Protein AF-A0A1Z7Z0T3-F1 (afdb_monomer)

Foldseek 3Di:
DDPLLLLLVLQLVVCCVPDVPCSLVVSLVLSLLLVLLLVLLVLLVVLLVCLVVVNPDDDPVVSVVVSVVVSVVSSVVSCCCRVHPVVVVSVVVVVVDDRDNDDPVCSVVNSVVSNVNSVVSNVSND

Sequence (126 aa):
MSVFDSLFFSIIQSTKTRFKKRSNTMGVLYITILQSSIILLLGAFFAAFFNQMNVSMMSATKAWVLFGLTCLIVYFKNWIQYTGKKRNILNAKRTKTKTSHYSVWVIVILPLGCILLSILLLKSVS

Solvent-accessible surface area (backbone atoms only — not comparable to full-atom values): 6899 Å² total; per-residue (Å²): 132,55,74,65,54,53,54,35,47,31,47,30,57,69,34,43,82,79,34,82,85,55,24,66,60,52,24,43,52,47,54,33,52,37,52,43,21,51,52,46,26,52,52,24,48,49,53,36,51,33,58,74,68,71,48,90,68,79,58,68,70,61,51,54,50,53,50,53,54,50,43,52,53,47,40,53,52,45,44,52,50,64,72,38,76,55,35,60,55,52,52,60,56,45,79,76,47,86,82,70,83,65,57,71,63,60,64,59,46,50,36,52,50,32,44,53,55,20,53,56,35,44,61,76,63,108

pLDDT: mean 75.13, std 12.6, range [47.84, 92.12]

Structure (mmCIF, N/CA/C/O backbone):
data_AF-A0A1Z7Z0T3-F1
#
_entry.id   AF-A0A1Z7Z0T3-F1
#
loop_
_atom_site.group_PDB
_atom_site.id
_atom_site.type_symbol
_atom_site.label_atom_id
_atom_site.label_alt_id
_atom_site.label_comp_id
_atom_site.label_asym_id
_atom_site.label_entity_id
_atom_site.label_seq_id
_atom_site.pdbx_PDB_ins_code
_atom_site.Cartn_x
_atom_site.Cartn_y
_atom_site.Cartn_z
_atom_site.occupancy
_atom_site.B_iso_or_equiv
_atom_site.auth_seq_id
_atom_site.auth_comp_id
_atom_site.auth_asym_id
_atom_site.auth_atom_id
_atom_site.pdbx_PDB_model_num
ATOM 1 N N . MET A 1 1 ? -17.272 11.995 5.794 1.00 58.44 1 MET A N 1
ATOM 2 C CA . MET A 1 1 ? -16.700 10.631 5.848 1.00 58.44 1 MET A CA 1
ATOM 3 C C . MET A 1 1 ? -16.177 10.359 4.454 1.00 58.44 1 MET A C 1
ATOM 5 O O . MET A 1 1 ? -16.919 10.627 3.519 1.00 58.44 1 MET A O 1
ATOM 9 N N . SER A 1 2 ? -14.918 9.959 4.297 1.00 74.69 2 SER A N 1
ATOM 10 C CA . SER A 1 2 ? -14.395 9.560 2.984 1.00 74.69 2 SER A CA 1
ATOM 11 C C . SER A 1 2 ? -14.907 8.166 2.599 1.00 74.69 2 SER A C 1
ATOM 13 O O . SER A 1 2 ? -15.342 7.406 3.468 1.00 74.69 2 SER A O 1
ATOM 15 N N . VAL A 1 3 ? -14.826 7.814 1.313 1.00 71.88 3 VAL A N 1
ATOM 16 C CA . VAL A 1 3 ? -15.165 6.465 0.813 1.00 71.88 3 VAL A CA 1
ATOM 17 C C . VAL A 1 3 ? -14.277 5.390 1.464 1.00 71.88 3 VAL A C 1
ATOM 19 O O . VAL A 1 3 ? -14.719 4.282 1.749 1.00 71.88 3 VAL A O 1
ATOM 22 N N . PHE A 1 4 ? -13.028 5.729 1.795 1.00 75.12 4 PHE A N 1
ATOM 23 C CA . PHE A 1 4 ? -12.137 4.834 2.535 1.00 75.12 4 PHE A CA 1
ATOM 24 C C . PHE A 1 4 ? -12.592 4.628 3.984 1.00 75.12 4 PHE A C 1
ATOM 26 O O . PHE A 1 4 ? -12.521 3.507 4.487 1.00 75.12 4 PHE A O 1
ATOM 33 N N . ASP A 1 5 ? -13.113 5.676 4.636 1.00 67.56 5 ASP A N 1
ATOM 34 C CA . ASP A 1 5 ? -13.656 5.552 5.991 1.00 67.56 5 ASP A CA 1
ATOM 35 C C . ASP A 1 5 ? -14.887 4.631 5.993 1.00 67.56 5 ASP A C 1
ATOM 37 O O . ASP A 1 5 ? -15.011 3.796 6.887 1.00 67.56 5 ASP A O 1
ATOM 41 N N . SER A 1 6 ? -15.787 4.734 5.004 1.00 70.25 6 SER A N 1
ATOM 42 C CA . SER A 1 6 ? -16.963 3.851 4.923 1.00 70.25 6 SER A CA 1
ATOM 43 C C . SER A 1 6 ? -16.573 2.388 4.690 1.00 70.25 6 SER A C 1
ATOM 45 O O . SER A 1 6 ? -17.078 1.522 5.405 1.00 70.25 6 SER A O 1
ATOM 47 N N . LEU A 1 7 ? -15.623 2.111 3.788 1.00 70.62 7 LEU A N 1
ATOM 48 C CA . LEU A 1 7 ? -15.100 0.760 3.540 1.00 70.62 7 LEU A CA 1
ATOM 49 C C . LEU A 1 7 ? -14.415 0.159 4.776 1.00 70.62 7 LEU A C 1
ATOM 51 O O . LEU A 1 7 ? -14.723 -0.968 5.174 1.00 70.62 7 LEU A O 1
ATOM 55 N N . PHE A 1 8 ? -13.540 0.928 5.433 1.00 70.44 8 PHE A N 1
ATOM 56 C CA . PHE A 1 8 ? -12.892 0.544 6.692 1.00 70.44 8 PHE A CA 1
ATOM 57 C C . PHE A 1 8 ? -13.926 0.148 7.752 1.00 70.44 8 PHE A C 1
ATOM 59 O O . PHE A 1 8 ? -13.801 -0.858 8.455 1.00 70.44 8 PHE A O 1
ATOM 66 N N . PHE A 1 9 ? -14.999 0.926 7.843 1.00 67.38 9 PHE A N 1
ATOM 67 C CA . PHE A 1 9 ? -16.069 0.689 8.789 1.00 67.38 9 PHE A CA 1
ATOM 68 C C . PHE A 1 9 ? -16.911 -0.546 8.454 1.00 67.38 9 PHE A C 1
ATOM 70 O O . PHE A 1 9 ? -17.243 -1.298 9.377 1.00 67.38 9 PHE A O 1
ATOM 77 N N . SER A 1 10 ? -17.237 -0.793 7.188 1.00 69.75 10 SER A N 1
ATOM 78 C CA . SER A 1 10 ? -17.951 -2.011 6.790 1.00 69.75 10 SER A CA 1
ATOM 79 C C . SER A 1 10 ? -17.156 -3.276 7.133 1.00 69.75 10 SER A C 1
ATOM 81 O O . SER A 1 10 ? -17.739 -4.236 7.630 1.00 69.75 10 SER A O 1
ATOM 83 N N . ILE A 1 11 ? -15.825 -3.237 7.028 1.00 67.94 11 ILE A N 1
ATOM 84 C CA . ILE A 1 11 ? -14.938 -4.343 7.440 1.00 67.94 11 ILE A CA 1
ATOM 85 C C . ILE A 1 11 ? -14.904 -4.541 8.937 1.00 67.94 11 ILE A C 1
ATOM 87 O O . ILE A 1 11 ? -15.006 -5.663 9.427 1.00 67.94 11 ILE A O 1
ATOM 91 N N . ILE A 1 12 ? -14.761 -3.458 9.696 1.00 64.69 12 ILE A N 1
ATOM 92 C CA . ILE A 1 12 ? -14.794 -3.563 11.152 1.00 64.69 12 ILE A CA 1
ATOM 93 C C . ILE A 1 12 ? -16.136 -4.124 11.604 1.00 64.69 12 ILE A C 1
ATOM 95 O O . ILE A 1 12 ? -16.167 -4.924 12.530 1.00 64.69 12 ILE A O 1
ATOM 99 N N . GLN A 1 13 ? -17.237 -3.750 10.950 1.00 65.44 13 GLN A N 1
ATOM 100 C CA . GLN A 1 13 ? -18.555 -4.281 11.274 1.00 65.44 13 GLN A CA 1
ATOM 101 C C . GLN A 1 13 ? -18.662 -5.778 10.957 1.00 65.44 13 GLN A C 1
ATOM 103 O O . GLN A 1 13 ? -19.107 -6.534 11.819 1.00 65.44 13 GLN A O 1
ATOM 108 N N . SER A 1 14 ? -18.207 -6.212 9.776 1.00 62.41 14 SER A N 1
ATOM 109 C CA . SER A 1 14 ? -18.225 -7.628 9.387 1.00 62.41 14 SER A CA 1
ATOM 110 C C . SER A 1 14 ? -17.260 -8.491 10.205 1.00 62.41 14 SER A C 1
ATOM 112 O O . SER A 1 14 ? -17.510 -9.673 10.404 1.00 62.41 14 SER A O 1
ATOM 114 N N . THR A 1 15 ? -16.170 -7.908 10.709 1.00 55.88 15 THR A N 1
ATOM 115 C CA . THR A 1 15 ? -15.143 -8.620 11.488 1.00 55.88 15 THR A CA 1
ATOM 116 C C . THR A 1 15 ? -15.430 -8.569 12.996 1.00 55.88 15 THR A C 1
ATOM 118 O O . THR A 1 15 ? -14.999 -9.451 13.742 1.00 55.88 15 THR A O 1
ATOM 121 N N . LYS A 1 16 ? -16.192 -7.572 13.479 1.00 52.28 16 LYS A N 1
ATOM 122 C CA . LYS A 1 16 ? -16.604 -7.437 14.892 1.00 52.28 16 LYS A CA 1
ATOM 123 C C . LYS A 1 16 ? -17.472 -8.592 15.379 1.00 52.28 16 LYS A C 1
ATOM 125 O O . LYS A 1 16 ? -17.411 -8.901 16.567 1.00 52.28 16 LYS A O 1
ATOM 130 N N . THR A 1 17 ? -18.242 -9.224 14.495 1.00 51.84 17 THR A N 1
ATOM 131 C CA . THR A 1 17 ? -19.033 -10.427 14.809 1.00 51.84 17 THR A CA 1
ATOM 132 C C . THR A 1 17 ? -18.154 -11.631 15.159 1.00 51.84 17 THR A C 1
ATOM 134 O O . THR A 1 17 ? -18.624 -12.527 15.849 1.00 51.84 17 THR A O 1
ATOM 137 N N . ARG A 1 18 ? -16.870 -11.634 14.761 1.00 47.84 18 ARG A N 1
ATOM 138 C CA . ARG A 1 18 ? -15.929 -12.747 14.987 1.00 47.84 18 ARG A CA 1
ATOM 139 C C . ARG A 1 18 ? -14.757 -12.420 15.928 1.00 47.84 18 ARG A C 1
ATOM 141 O O . ARG A 1 18 ? -14.342 -13.292 16.678 1.00 47.84 18 ARG A O 1
ATOM 148 N N . PHE A 1 19 ? -14.228 -11.186 15.946 1.00 50.44 19 PHE A N 1
ATOM 149 C CA . PHE A 1 19 ? -13.033 -10.827 16.739 1.00 50.44 19 PHE A CA 1
ATOM 150 C C . PHE A 1 19 ? -13.119 -9.430 17.392 1.00 50.44 19 PHE A C 1
ATOM 152 O O . PHE A 1 19 ? -12.635 -8.432 16.852 1.00 50.44 19 PHE A O 1
ATOM 159 N N . LYS A 1 20 ? -13.666 -9.355 18.618 1.00 53.09 20 LYS A N 1
ATOM 160 C CA . LYS A 1 20 ? -13.888 -8.100 19.379 1.00 53.09 20 LYS A CA 1
ATOM 161 C C . LYS A 1 20 ? -12.632 -7.239 19.629 1.00 53.09 20 LYS A C 1
ATOM 163 O O . LYS A 1 20 ? -12.750 -6.017 19.615 1.00 53.09 20 LYS A O 1
ATOM 168 N N . LYS A 1 21 ? -11.445 -7.829 19.854 1.00 53.84 21 LYS A N 1
ATOM 169 C CA . LYS A 1 21 ? -10.210 -7.079 20.209 1.00 53.84 21 LYS A CA 1
ATOM 170 C C . LYS A 1 21 ? -9.275 -6.767 19.024 1.00 53.84 21 LYS A C 1
ATOM 172 O O . LYS A 1 21 ? -8.600 -5.746 19.059 1.00 53.84 21 LYS A O 1
ATOM 177 N N . ARG A 1 22 ? -9.253 -7.592 17.964 1.00 57.88 22 ARG A N 1
ATOM 178 C CA . ARG A 1 22 ? -8.336 -7.443 16.802 1.00 57.88 22 ARG A CA 1
ATOM 179 C C . ARG A 1 22 ? -8.962 -6.812 15.552 1.00 57.88 22 ARG A C 1
ATOM 181 O O . ARG A 1 22 ? -8.247 -6.503 14.604 1.00 57.88 22 ARG A O 1
ATOM 188 N N . SER A 1 23 ? -10.274 -6.570 15.555 1.00 61.06 23 SER A N 1
ATOM 189 C CA . SER A 1 23 ? -11.002 -5.991 14.414 1.00 61.06 23 SER A CA 1
ATOM 190 C C . SER A 1 23 ? -10.414 -4.656 13.929 1.00 61.06 23 SER A C 1
ATOM 192 O O . SER A 1 23 ? -10.381 -4.391 12.730 1.00 61.06 23 SER A O 1
ATOM 194 N N . ASN A 1 24 ? -9.878 -3.850 14.845 1.00 65.25 24 ASN A N 1
ATOM 195 C CA . ASN A 1 24 ? -9.299 -2.553 14.515 1.00 65.25 24 ASN A CA 1
ATOM 196 C C . ASN A 1 24 ? -8.018 -2.673 13.678 1.00 65.25 24 ASN A C 1
ATOM 198 O O . ASN A 1 24 ? -7.890 -2.018 12.649 1.00 65.25 24 ASN A O 1
ATOM 202 N N . THR A 1 25 ? -7.100 -3.545 14.095 1.00 69.00 25 THR A N 1
ATOM 203 C CA . THR A 1 25 ? -5.859 -3.817 13.362 1.00 69.00 25 THR A CA 1
ATOM 204 C C . THR A 1 25 ? -6.162 -4.410 11.989 1.00 69.00 25 THR A C 1
ATOM 206 O O . THR A 1 25 ? -5.557 -4.004 11.005 1.00 69.00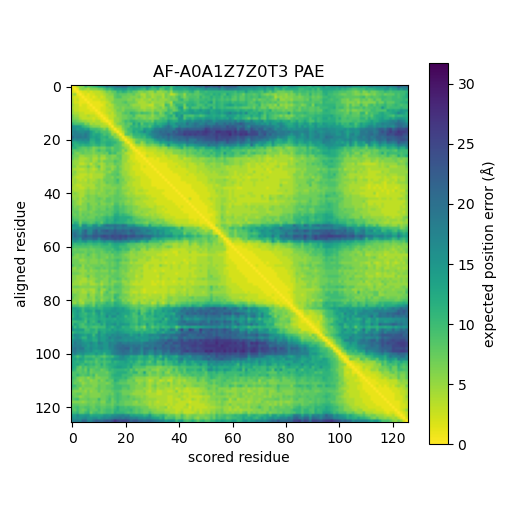 25 THR A O 1
ATOM 209 N N . MET A 1 26 ? -7.159 -5.297 11.894 1.00 69.19 26 MET A N 1
ATOM 210 C CA . MET A 1 26 ? -7.571 -5.879 10.611 1.00 69.19 26 MET A CA 1
ATOM 211 C C . MET A 1 26 ? -8.138 -4.831 9.644 1.00 69.19 26 MET A C 1
ATOM 213 O O . MET A 1 26 ? -7.818 -4.868 8.460 1.00 69.19 26 MET A O 1
ATOM 217 N N . GLY A 1 27 ? -8.915 -3.858 10.137 1.00 73.94 27 GLY A N 1
ATOM 218 C CA . GLY A 1 27 ? -9.395 -2.747 9.311 1.00 73.94 27 GLY A CA 1
ATOM 219 C C . GLY A 1 27 ? -8.254 -1.878 8.770 1.00 73.94 27 GLY A C 1
ATOM 220 O O . GLY A 1 27 ? -8.264 -1.505 7.598 1.00 73.94 27 GLY A O 1
ATOM 221 N N . VAL A 1 28 ? -7.247 -1.586 9.603 1.00 77.62 28 VAL A N 1
ATOM 222 C CA . VAL A 1 28 ? -6.081 -0.775 9.202 1.00 77.62 28 VAL A CA 1
ATOM 223 C C . VAL A 1 28 ? -5.224 -1.519 8.184 1.00 77.62 28 VAL A C 1
ATOM 225 O O . VAL A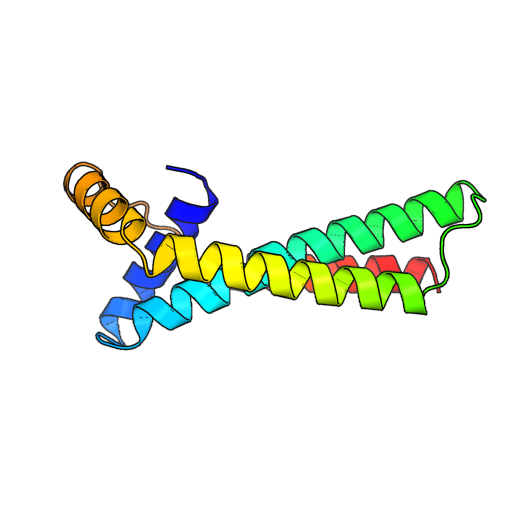 1 28 ? -4.790 -0.927 7.196 1.00 77.62 28 VAL A O 1
ATOM 228 N N . LEU A 1 29 ? -5.011 -2.818 8.392 1.00 79.50 29 LEU A N 1
ATOM 229 C CA . LEU A 1 29 ? -4.287 -3.656 7.441 1.00 79.50 29 LEU A CA 1
ATOM 230 C C . LEU A 1 29 ? -5.003 -3.692 6.094 1.00 79.50 29 LEU A C 1
ATOM 232 O O . LEU A 1 29 ? -4.380 -3.421 5.073 1.00 79.50 29 LEU A O 1
ATOM 236 N N . TYR A 1 30 ? -6.316 -3.927 6.093 1.00 81.94 30 TYR A N 1
ATOM 237 C CA . TYR A 1 30 ? -7.087 -3.933 4.858 1.00 81.94 30 TYR A CA 1
ATOM 238 C C . TYR A 1 30 ? -6.988 -2.607 4.100 1.00 81.94 30 TYR A C 1
ATOM 240 O O . TYR A 1 30 ? -6.706 -2.606 2.905 1.00 81.94 30 TYR A O 1
ATOM 248 N N . ILE A 1 31 ? -7.235 -1.474 4.770 1.00 82.12 31 ILE A N 1
ATOM 249 C CA . ILE A 1 31 ? -7.306 -0.190 4.062 1.00 82.12 31 ILE A CA 1
ATOM 250 C C . ILE A 1 31 ? -5.936 0.210 3.512 1.00 82.12 31 ILE A C 1
ATOM 252 O O . ILE A 1 31 ? -5.852 0.811 2.444 1.00 82.12 31 ILE A O 1
ATOM 256 N N . THR A 1 32 ? -4.871 -0.206 4.200 1.00 85.19 32 THR A N 1
ATOM 257 C CA . THR A 1 32 ? -3.498 -0.078 3.713 1.00 85.19 32 THR A CA 1
ATOM 258 C C . THR A 1 32 ? -3.273 -0.948 2.482 1.00 85.19 32 THR A C 1
ATOM 260 O O . THR A 1 32 ? -2.831 -0.422 1.470 1.00 85.19 32 THR A O 1
ATOM 263 N N . ILE A 1 33 ? -3.644 -2.234 2.515 1.00 85.88 33 ILE A N 1
ATOM 264 C CA . ILE A 1 33 ? -3.520 -3.141 1.359 1.00 85.88 33 ILE A CA 1
ATOM 265 C C . ILE A 1 33 ? -4.283 -2.590 0.152 1.00 85.88 33 ILE A C 1
ATOM 267 O O . ILE A 1 33 ? -3.748 -2.562 -0.955 1.00 85.88 33 ILE A O 1
ATOM 271 N N . LEU A 1 34 ? -5.510 -2.111 0.355 1.00 85.44 34 LEU A N 1
ATOM 272 C CA . LEU A 1 34 ? -6.334 -1.541 -0.706 1.00 85.44 34 LEU A CA 1
ATOM 273 C C . LEU A 1 34 ? -5.696 -0.286 -1.310 1.00 85.44 34 LEU A C 1
ATOM 275 O O . LEU A 1 34 ? -5.591 -0.187 -2.529 1.00 85.44 34 LEU A O 1
ATOM 279 N N . GLN A 1 35 ? -5.230 0.652 -0.483 1.00 86.12 35 GLN A N 1
ATOM 280 C CA . GLN A 1 35 ? -4.570 1.863 -0.979 1.00 86.12 35 GLN A CA 1
ATOM 281 C C . GLN A 1 35 ? -3.248 1.548 -1.686 1.00 86.12 35 GLN A C 1
ATOM 283 O O . GLN A 1 35 ? -3.004 2.080 -2.766 1.00 86.12 35 GLN A O 1
ATOM 288 N N . SER A 1 36 ? -2.439 0.640 -1.139 1.00 87.75 36 SER A N 1
ATOM 289 C CA . SER A 1 36 ? -1.218 0.157 -1.789 1.00 87.75 36 SER A CA 1
ATOM 290 C C . SER A 1 36 ? -1.509 -0.518 -3.130 1.00 87.75 36 SER A C 1
ATOM 292 O O . SER A 1 36 ? -0.784 -0.277 -4.088 1.00 87.75 36 SER A O 1
ATOM 294 N N . SER A 1 37 ? -2.589 -1.296 -3.237 1.00 87.62 37 SER A N 1
ATOM 295 C CA . SER A 1 37 ? -2.984 -1.964 -4.488 1.00 87.62 37 SER A CA 1
ATOM 296 C C . SER A 1 37 ? -3.399 -0.965 -5.570 1.00 87.62 37 SER A C 1
ATOM 298 O O . SER A 1 37 ? -3.037 -1.132 -6.729 1.00 87.62 37 SER A O 1
ATOM 300 N N . ILE A 1 38 ? -4.118 0.102 -5.202 1.00 88.12 38 ILE A N 1
ATOM 301 C CA . ILE A 1 38 ? -4.487 1.180 -6.135 1.00 88.12 38 ILE A CA 1
ATOM 302 C C . ILE A 1 38 ? -3.241 1.943 -6.603 1.00 88.12 38 ILE A C 1
ATOM 304 O O . ILE A 1 38 ? -3.122 2.262 -7.783 1.00 88.12 38 ILE A O 1
ATOM 308 N N . ILE A 1 39 ? -2.300 2.220 -5.697 1.00 90.50 39 ILE A N 1
ATOM 309 C CA . ILE A 1 39 ? -1.034 2.881 -6.043 1.00 90.50 39 ILE A CA 1
ATOM 310 C C . ILE A 1 39 ? -0.204 1.997 -6.978 1.00 90.50 39 ILE A C 1
ATOM 312 O O . ILE A 1 39 ? 0.361 2.506 -7.942 1.00 90.50 39 ILE A O 1
ATOM 316 N N . LEU A 1 40 ? -0.162 0.685 -6.726 1.00 89.00 40 LEU A N 1
ATOM 317 C CA . LEU A 1 40 ? 0.530 -0.281 -7.580 1.00 89.00 40 LEU A CA 1
ATOM 318 C C . LEU A 1 40 ? -0.096 -0.301 -8.982 1.00 89.00 40 LEU A C 1
ATOM 320 O O . LEU A 1 40 ? 0.631 -0.207 -9.967 1.00 89.00 40 LEU A O 1
ATOM 324 N N . LEU A 1 41 ? -1.429 -0.314 -9.069 1.00 89.00 41 LEU A N 1
ATOM 325 C CA . LEU A 1 41 ? -2.167 -0.255 -10.332 1.00 89.00 41 LEU A CA 1
ATOM 326 C C . LEU A 1 41 ? -1.851 1.011 -11.124 1.00 89.00 41 LEU A C 1
ATOM 328 O O . LEU A 1 41 ? -1.541 0.928 -12.309 1.00 89.00 41 LEU A O 1
ATOM 332 N N . LEU A 1 42 ? -1.907 2.175 -10.476 1.00 88.44 42 LEU A N 1
ATOM 333 C CA . LEU A 1 42 ? -1.576 3.447 -11.115 1.00 88.44 42 LEU A CA 1
ATOM 334 C C . LEU A 1 42 ? -0.110 3.479 -11.562 1.00 88.44 42 LEU A C 1
ATOM 336 O O . LEU A 1 42 ? 0.174 3.909 -12.674 1.00 88.44 42 LEU A O 1
ATOM 340 N N . GLY A 1 43 ? 0.811 2.983 -10.733 1.00 87.56 43 GLY A N 1
ATOM 341 C CA . GLY A 1 43 ? 2.227 2.875 -11.082 1.00 87.56 43 GLY A CA 1
ATOM 342 C C . GLY A 1 43 ? 2.467 1.976 -12.298 1.00 87.56 43 GLY A C 1
ATOM 343 O O . GLY A 1 43 ? 3.180 2.373 -13.215 1.00 87.56 43 GLY A O 1
ATOM 344 N N . ALA A 1 44 ? 1.826 0.806 -12.342 1.00 87.88 44 ALA A N 1
ATOM 345 C CA . ALA A 1 44 ? 1.898 -0.123 -13.469 1.00 87.88 44 ALA A CA 1
ATOM 346 C C . ALA A 1 44 ? 1.266 0.461 -14.744 1.00 87.88 44 ALA A C 1
ATOM 348 O O . ALA A 1 44 ? 1.829 0.329 -15.828 1.00 87.88 44 ALA A O 1
ATOM 349 N N . PHE A 1 45 ? 0.130 1.152 -14.613 1.00 88.56 45 PHE A N 1
ATOM 350 C CA . PHE A 1 45 ? -0.525 1.847 -15.720 1.00 88.56 45 PHE A CA 1
ATOM 351 C C . PHE A 1 45 ? 0.372 2.933 -16.314 1.00 88.56 45 PHE A C 1
ATOM 353 O O . PHE A 1 45 ? 0.579 2.964 -17.525 1.00 88.56 45 PHE A O 1
ATOM 360 N N . PHE A 1 46 ? 0.953 3.788 -15.469 1.00 86.25 46 PHE A N 1
ATOM 361 C CA . PHE A 1 46 ? 1.877 4.818 -15.922 1.00 86.25 46 PHE A CA 1
ATOM 362 C C . PHE A 1 46 ? 3.129 4.216 -16.558 1.00 86.25 46 PHE A C 1
ATOM 364 O O . PHE A 1 46 ? 3.529 4.674 -17.622 1.00 86.25 46 PHE A O 1
ATOM 371 N N . ALA A 1 47 ? 3.709 3.159 -15.982 1.00 85.75 47 ALA A N 1
ATOM 372 C CA . ALA A 1 47 ? 4.844 2.466 -16.590 1.00 85.75 47 ALA A CA 1
ATOM 373 C C . ALA A 1 47 ? 4.518 1.965 -18.009 1.00 85.75 47 ALA A C 1
ATOM 375 O O . ALA A 1 47 ? 5.308 2.174 -18.927 1.00 85.75 47 ALA A O 1
ATOM 376 N N . ALA A 1 48 ? 3.334 1.378 -18.207 1.00 85.31 48 ALA A N 1
ATOM 377 C CA . ALA A 1 48 ? 2.883 0.925 -19.521 1.00 85.31 48 ALA A CA 1
ATOM 378 C C . 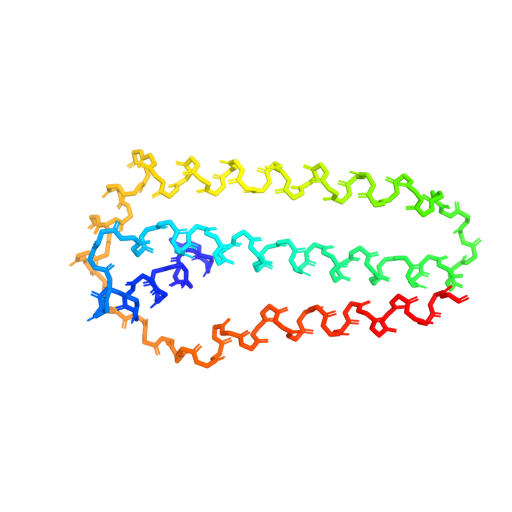ALA A 1 48 ? 2.646 2.064 -20.503 1.00 85.31 48 ALA A C 1
ATOM 380 O O . ALA A 1 48 ? 3.094 2.003 -21.648 1.00 85.31 48 ALA A O 1
ATOM 381 N N . PHE A 1 49 ? 2.001 3.128 -20.040 1.00 85.88 49 PHE A N 1
ATOM 382 C CA . PHE A 1 49 ? 1.752 4.314 -20.841 1.00 85.88 49 PHE A CA 1
ATOM 383 C C . PHE A 1 49 ? 3.056 4.989 -21.289 1.00 85.88 49 PHE A C 1
ATOM 385 O O . PHE A 1 49 ? 3.218 5.320 -22.459 1.00 85.88 49 PHE A O 1
ATOM 392 N N . PHE A 1 50 ? 4.027 5.144 -20.388 1.00 83.88 50 PHE A N 1
ATOM 393 C CA . PHE A 1 50 ? 5.298 5.785 -20.716 1.00 83.88 50 PHE A CA 1
ATOM 394 C C . PHE A 1 50 ? 6.196 4.941 -21.615 1.00 83.88 50 PHE A C 1
ATOM 396 O O . PHE A 1 50 ? 6.887 5.509 -22.462 1.00 83.88 50 PHE A O 1
ATOM 403 N N . ASN A 1 51 ? 6.134 3.612 -21.486 1.00 83.12 51 ASN A N 1
ATOM 404 C CA . ASN A 1 51 ? 6.795 2.709 -22.424 1.00 83.12 51 ASN A CA 1
ATOM 405 C C . ASN A 1 51 ? 6.243 2.904 -23.849 1.00 83.12 51 ASN A C 1
ATOM 407 O O . ASN A 1 51 ? 7.007 3.052 -24.797 1.00 83.12 51 ASN A O 1
ATOM 411 N N . GLN A 1 52 ? 4.916 3.022 -23.995 1.00 84.19 52 GLN A N 1
ATOM 412 C CA . GLN A 1 52 ? 4.293 3.314 -25.294 1.00 84.19 52 GLN A CA 1
ATOM 413 C C . GLN A 1 52 ? 4.661 4.700 -25.839 1.00 84.19 52 GLN A C 1
ATOM 415 O O . GLN A 1 52 ? 4.822 4.860 -27.045 1.00 84.19 52 GLN A O 1
ATOM 420 N N . MET A 1 53 ? 4.830 5.700 -24.970 1.00 84.00 53 MET A N 1
ATOM 421 C CA . MET A 1 53 ? 5.254 7.045 -25.378 1.00 84.00 53 MET A CA 1
ATOM 422 C C . MET A 1 53 ? 6.758 7.164 -25.673 1.00 84.00 53 MET A C 1
ATOM 424 O O . MET A 1 53 ? 7.227 8.262 -25.968 1.00 84.00 53 MET A O 1
ATOM 428 N N . ASN A 1 54 ? 7.522 6.068 -25.585 1.00 77.44 54 ASN A N 1
ATOM 429 C CA . ASN A 1 54 ? 8.971 6.049 -25.798 1.00 77.44 54 ASN A CA 1
ATOM 430 C C . ASN A 1 54 ? 9.732 7.040 -24.889 1.00 77.44 54 ASN A C 1
ATOM 432 O O . ASN A 1 54 ? 10.800 7.551 -25.226 1.00 77.44 54 ASN A O 1
ATOM 436 N N . VAL A 1 55 ? 9.160 7.339 -23.718 1.00 76.44 55 VAL A N 1
ATOM 437 C CA . VAL A 1 55 ? 9.791 8.182 -22.705 1.00 76.44 55 VAL A CA 1
ATOM 438 C C . VAL A 1 55 ? 10.621 7.265 -21.826 1.00 76.44 55 VAL A C 1
ATOM 440 O O . VAL A 1 55 ? 10.077 6.421 -21.115 1.00 76.44 55 VAL A O 1
ATOM 443 N N . SER A 1 56 ? 11.942 7.440 -21.851 1.00 67.56 56 SER A N 1
ATOM 444 C CA . SER A 1 56 ? 12.857 6.700 -20.985 1.00 67.56 56 SER A CA 1
ATOM 445 C C . SER A 1 56 ? 12.581 7.049 -19.523 1.00 67.56 56 SER A C 1
ATOM 447 O O . SER A 1 56 ? 13.082 8.042 -18.987 1.00 67.56 56 SER A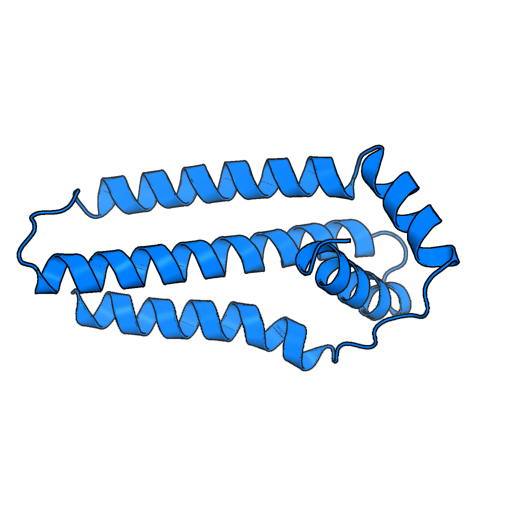 O 1
ATOM 449 N N . MET A 1 57 ? 11.736 6.250 -18.882 1.00 65.88 57 MET A N 1
ATOM 450 C CA . MET A 1 57 ? 11.428 6.399 -17.473 1.00 65.88 57 MET A CA 1
ATOM 451 C C . MET A 1 57 ? 12.452 5.721 -16.581 1.00 65.88 57 ME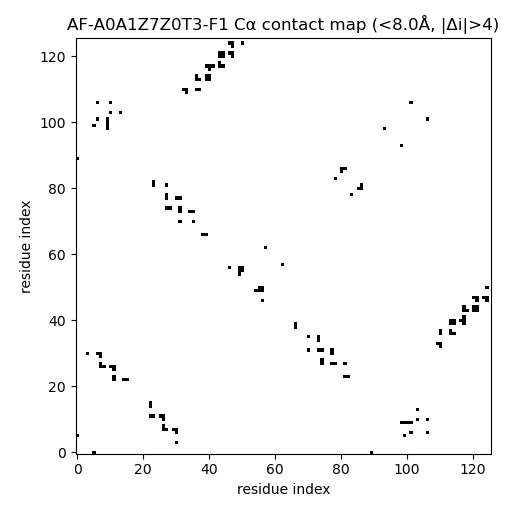T A C 1
ATOM 453 O O . MET A 1 57 ? 13.252 4.880 -16.985 1.00 65.88 57 MET A O 1
ATOM 457 N N . MET A 1 58 ? 12.414 6.162 -15.329 1.00 71.00 58 MET A N 1
ATOM 458 C CA . MET A 1 58 ? 13.263 5.718 -14.241 1.00 71.00 58 MET A CA 1
ATOM 459 C C . MET A 1 58 ? 13.405 4.184 -14.188 1.00 71.00 58 MET A C 1
ATOM 461 O O . MET A 1 58 ? 12.424 3.458 -14.314 1.00 71.00 58 MET A O 1
ATOM 465 N N . SER A 1 59 ? 14.628 3.701 -13.931 1.00 82.75 59 SER A N 1
ATOM 466 C CA . SER A 1 59 ? 14.937 2.271 -13.770 1.00 82.75 59 SER A CA 1
ATOM 467 C C . SER A 1 59 ? 13.982 1.562 -12.797 1.00 82.75 59 SER A C 1
ATOM 469 O O . SER A 1 59 ? 13.663 2.097 -11.728 1.00 82.75 59 SER A O 1
ATOM 471 N N . ALA A 1 60 ? 13.595 0.327 -13.140 1.00 81.56 60 ALA A N 1
ATOM 472 C CA . ALA A 1 60 ? 12.665 -0.506 -12.377 1.00 81.56 60 ALA A CA 1
ATOM 473 C C . ALA A 1 60 ? 13.020 -0.595 -10.883 1.00 81.56 60 ALA A C 1
ATOM 475 O O . ALA A 1 60 ? 12.143 -0.475 -10.029 1.00 81.56 60 ALA A O 1
ATOM 476 N N . THR A 1 61 ? 14.308 -0.715 -10.545 1.00 86.19 61 THR A N 1
ATOM 477 C CA . THR A 1 61 ? 14.772 -0.799 -9.152 1.00 86.19 61 THR A CA 1
ATOM 478 C C . THR A 1 61 ? 14.372 0.432 -8.344 1.00 86.19 61 THR A C 1
ATOM 480 O O . THR A 1 61 ? 13.863 0.315 -7.232 1.00 86.19 61 THR A O 1
ATOM 483 N N . LYS A 1 62 ? 14.540 1.630 -8.914 1.00 88.00 62 LYS A N 1
ATOM 484 C CA . LYS A 1 62 ? 14.167 2.876 -8.237 1.00 88.00 62 LYS A CA 1
ATOM 485 C C . LYS A 1 62 ? 12.646 2.989 -8.086 1.00 88.00 62 LYS A C 1
ATOM 487 O O . LYS A 1 62 ? 12.182 3.513 -7.078 1.00 88.00 62 LYS A O 1
ATOM 492 N N . ALA A 1 63 ? 11.873 2.475 -9.048 1.00 86.81 63 ALA A N 1
ATOM 493 C CA . ALA A 1 63 ? 10.410 2.500 -9.000 1.00 86.81 63 ALA A CA 1
ATOM 494 C C . ALA A 1 63 ? 9.870 1.605 -7.876 1.00 86.81 63 ALA A C 1
ATOM 496 O O . ALA A 1 63 ? 9.026 2.043 -7.094 1.00 86.81 63 ALA A O 1
ATOM 497 N N . TRP A 1 64 ? 10.422 0.398 -7.725 1.00 88.38 64 TRP A N 1
ATOM 498 C CA . TRP A 1 64 ? 10.083 -0.503 -6.621 1.00 88.38 64 TRP A CA 1
ATOM 499 C C . TRP A 1 64 ? 10.469 0.066 -5.251 1.00 88.38 64 TRP A C 1
ATOM 501 O O . TRP A 1 64 ? 9.693 -0.059 -4.302 1.00 88.38 64 TRP A O 1
ATOM 511 N N . VAL A 1 65 ? 11.612 0.755 -5.145 1.00 90.69 65 VAL A N 1
ATOM 512 C CA . VAL A 1 65 ? 12.008 1.458 -3.910 1.00 90.69 65 VAL A CA 1
ATOM 513 C C . VAL A 1 65 ? 11.010 2.568 -3.563 1.00 90.69 65 VAL A C 1
ATOM 515 O O . VAL A 1 65 ? 10.537 2.635 -2.426 1.00 90.69 65 VAL A O 1
ATOM 518 N N . LEU A 1 66 ? 10.633 3.405 -4.537 1.00 89.69 66 LEU A N 1
ATOM 519 C CA . LEU A 1 66 ? 9.637 4.466 -4.343 1.00 89.69 66 LEU A CA 1
ATOM 520 C C . LEU A 1 66 ? 8.271 3.896 -3.940 1.00 89.69 66 LEU A C 1
ATOM 522 O O . LEU A 1 66 ? 7.599 4.440 -3.059 1.00 89.69 66 LEU A O 1
ATOM 526 N N . PHE A 1 67 ? 7.876 2.781 -4.553 1.00 89.62 67 PHE A N 1
ATOM 527 C CA . PHE A 1 67 ? 6.648 2.072 -4.218 1.00 89.62 67 PHE A CA 1
ATOM 528 C C . PHE A 1 67 ? 6.663 1.557 -2.771 1.00 89.62 67 PHE A C 1
ATOM 530 O O . PHE A 1 67 ? 5.711 1.798 -2.024 1.00 89.62 67 PHE A O 1
ATOM 537 N N . GLY A 1 68 ? 7.757 0.918 -2.344 1.00 90.00 68 GLY A N 1
ATOM 538 C CA . GLY A 1 68 ? 7.928 0.448 -0.968 1.00 90.00 68 GLY A CA 1
ATOM 539 C C . GLY A 1 68 ? 7.855 1.587 0.054 1.00 90.00 68 GLY A C 1
ATOM 540 O O . GLY A 1 68 ? 7.113 1.492 1.036 1.00 90.00 68 GLY A O 1
ATOM 541 N N . LEU A 1 69 ? 8.541 2.703 -0.214 1.00 92.12 69 LEU A N 1
ATOM 542 C CA . LEU A 1 69 ? 8.501 3.894 0.641 1.00 92.12 69 LEU A CA 1
ATOM 543 C C . LEU A 1 69 ? 7.085 4.481 0.729 1.00 92.12 69 LEU A C 1
ATOM 545 O O . LEU A 1 69 ? 6.608 4.825 1.811 1.00 92.12 69 LEU A O 1
ATOM 549 N N . THR A 1 70 ? 6.382 4.542 -0.401 1.00 90.88 70 THR A N 1
ATOM 550 C CA . THR A 1 70 ? 5.000 5.029 -0.449 1.00 90.88 70 THR A CA 1
ATOM 551 C C . THR A 1 70 ? 4.069 4.131 0.365 1.00 90.88 70 THR A C 1
ATOM 553 O O . THR A 1 70 ? 3.245 4.636 1.129 1.00 90.88 70 THR A O 1
ATOM 556 N N . CYS A 1 71 ? 4.229 2.806 0.282 1.00 89.38 71 CYS A N 1
ATOM 557 C CA . CYS A 1 71 ? 3.463 1.860 1.096 1.00 89.38 71 CYS A CA 1
ATOM 558 C C . CYS A 1 71 ? 3.691 2.072 2.598 1.00 89.38 71 CYS A C 1
ATOM 560 O O . CYS A 1 71 ? 2.730 2.048 3.370 1.00 89.38 71 CYS A O 1
ATOM 562 N N . LEU A 1 72 ? 4.934 2.341 3.009 1.00 90.06 72 LEU A N 1
ATOM 563 C CA . LEU A 1 72 ? 5.269 2.651 4.398 1.00 90.06 72 LEU A CA 1
ATOM 564 C C . LEU A 1 72 ? 4.540 3.919 4.878 1.00 90.06 72 LEU A C 1
ATOM 566 O O . LEU A 1 72 ? 3.894 3.908 5.927 1.00 90.06 72 LEU A O 1
ATOM 570 N N . ILE A 1 73 ? 4.583 4.995 4.086 1.00 90.69 73 ILE A N 1
ATOM 571 C CA . ILE A 1 73 ? 3.905 6.265 4.398 1.00 90.69 73 ILE A CA 1
ATOM 572 C C . ILE A 1 73 ? 2.390 6.057 4.521 1.00 90.69 73 ILE A C 1
ATOM 574 O O . ILE A 1 73 ? 1.766 6.544 5.467 1.00 90.69 73 ILE A O 1
ATOM 578 N N . VAL A 1 74 ? 1.794 5.308 3.589 1.00 89.69 74 VAL A N 1
ATOM 579 C CA . VAL A 1 74 ? 0.363 4.977 3.599 1.00 89.69 74 VAL A CA 1
ATOM 580 C C . VAL A 1 74 ? -0.010 4.186 4.853 1.00 89.69 74 VAL A C 1
ATOM 582 O O . VAL A 1 74 ? -0.998 4.523 5.511 1.00 89.69 74 VAL A O 1
ATOM 585 N N . TYR A 1 75 ? 0.797 3.191 5.234 1.00 87.44 75 TYR A N 1
ATOM 586 C CA . TYR A 1 75 ? 0.583 2.417 6.455 1.00 87.44 75 TYR A CA 1
ATOM 587 C C . TYR A 1 75 ? 0.586 3.308 7.700 1.00 87.44 75 TYR A C 1
ATOM 589 O O . TYR A 1 75 ? -0.379 3.289 8.468 1.00 87.44 75 TYR A O 1
ATOM 597 N N . PHE A 1 76 ? 1.619 4.139 7.883 1.00 86.44 76 PHE A N 1
ATOM 598 C CA . PHE A 1 76 ? 1.698 5.043 9.035 1.00 86.44 76 PHE A CA 1
ATOM 599 C C . PHE A 1 76 ? 0.536 6.038 9.065 1.00 86.44 76 PHE A C 1
ATOM 601 O O . PHE A 1 76 ? -0.081 6.238 10.115 1.00 86.44 76 PHE A O 1
ATOM 608 N N . LYS A 1 77 ? 0.176 6.614 7.912 1.00 86.69 77 LYS A N 1
ATOM 609 C CA . LYS A 1 77 ? -0.963 7.533 7.792 1.00 86.69 77 LYS A CA 1
ATOM 610 C C . LYS A 1 77 ? -2.270 6.867 8.228 1.00 86.69 77 LYS A C 1
ATOM 612 O O . LYS A 1 77 ? -3.009 7.438 9.034 1.00 86.69 77 LYS A O 1
ATOM 617 N N . ASN A 1 78 ? -2.543 5.660 7.733 1.00 84.19 78 ASN A N 1
ATOM 618 C CA . ASN A 1 78 ? -3.742 4.905 8.090 1.00 84.19 78 ASN A CA 1
ATOM 619 C C . ASN A 1 78 ? -3.731 4.498 9.563 1.00 84.19 78 ASN A C 1
ATOM 621 O O . ASN A 1 78 ? -4.741 4.645 10.253 1.00 84.19 78 ASN A O 1
ATOM 625 N N . TRP A 1 79 ? -2.589 4.051 10.078 1.00 81.88 79 TRP A N 1
ATOM 626 C CA . TRP A 1 79 ? -2.462 3.689 11.482 1.00 81.88 79 TRP A CA 1
ATOM 627 C C . TRP A 1 79 ? -2.797 4.872 12.400 1.00 81.88 79 TRP A C 1
ATOM 629 O O . TRP A 1 79 ? -3.666 4.741 13.266 1.00 81.88 79 TRP A O 1
ATOM 639 N N . ILE A 1 80 ? -2.213 6.050 12.163 1.00 81.75 80 ILE A N 1
ATOM 640 C CA . ILE A 1 80 ? -2.494 7.261 12.952 1.00 81.75 80 ILE A CA 1
ATOM 641 C C . ILE A 1 80 ? -3.973 7.660 12.836 1.00 81.75 80 ILE A C 1
ATOM 643 O O . ILE A 1 80 ? -4.624 7.959 13.843 1.00 81.75 80 ILE A O 1
ATOM 647 N N . GLN A 1 81 ? -4.529 7.635 11.620 1.00 77.94 81 GLN A N 1
ATOM 648 C CA . GLN A 1 81 ? -5.913 8.034 11.354 1.00 77.94 81 GLN A CA 1
ATOM 649 C C . GLN A 1 81 ? -6.940 7.156 12.083 1.00 77.94 81 GL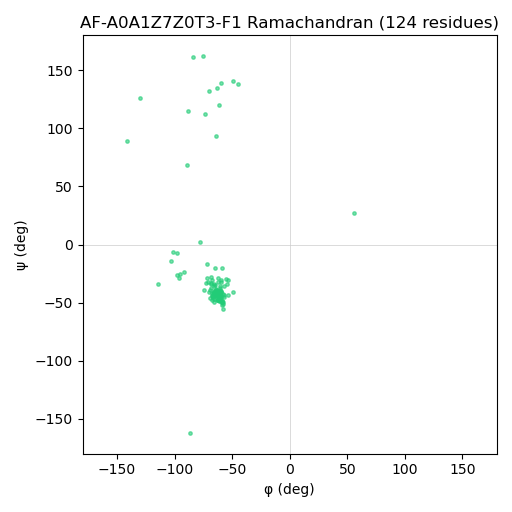N A C 1
ATOM 651 O O . GLN A 1 81 ? -7.925 7.682 12.609 1.00 77.94 81 GLN A O 1
ATOM 656 N N . TYR A 1 82 ? -6.713 5.844 12.141 1.00 72.81 82 TYR A N 1
ATOM 657 C CA . TYR A 1 82 ? -7.701 4.878 12.627 1.00 72.81 82 TYR A CA 1
ATOM 658 C C . TYR A 1 82 ? -7.441 4.351 14.052 1.00 72.81 82 TYR A C 1
ATOM 660 O O . TYR A 1 82 ? -8.357 3.791 14.668 1.00 72.81 82 TYR A O 1
ATOM 668 N N . THR A 1 83 ? -6.244 4.566 14.610 1.00 70.69 83 THR A N 1
ATOM 669 C CA . THR A 1 83 ? -5.914 4.254 16.016 1.00 70.69 83 THR A CA 1
ATOM 670 C C . THR A 1 83 ? -5.999 5.480 16.935 1.00 70.69 83 THR A C 1
ATOM 672 O O . THR A 1 83 ? -6.290 5.321 18.118 1.00 70.69 83 THR A O 1
ATOM 675 N N . GLY A 1 84 ? -5.812 6.702 16.421 1.00 66.94 84 GLY A N 1
ATOM 676 C CA . GLY A 1 84 ? -5.776 7.930 17.227 1.00 66.94 84 GLY A CA 1
ATOM 677 C C . GLY A 1 84 ? -7.132 8.603 17.505 1.00 66.94 84 GLY A C 1
ATOM 678 O O . GLY A 1 84 ? -8.210 8.036 17.314 1.00 66.94 84 GLY A O 1
ATOM 679 N N . LYS A 1 85 ? -7.084 9.883 17.912 1.00 61.22 85 LYS A N 1
ATOM 680 C CA . LYS A 1 85 ? -8.241 10.733 18.292 1.00 61.22 85 LYS A CA 1
ATOM 681 C C . LYS A 1 85 ? -9.341 10.796 17.213 1.00 61.22 85 LYS A C 1
ATOM 683 O O . LYS A 1 85 ? -10.527 10.870 17.537 1.00 61.22 85 LYS A O 1
ATOM 688 N N . LYS A 1 86 ? -8.962 10.684 15.930 1.00 64.19 86 LYS A N 1
ATOM 689 C CA . LYS A 1 86 ? -9.887 10.603 14.782 1.00 64.19 86 LYS A CA 1
ATOM 690 C C . LYS A 1 86 ? -10.844 9.405 14.864 1.00 64.19 86 LYS A C 1
ATOM 692 O O . LYS A 1 86 ? -11.990 9.546 14.444 1.00 64.19 86 LYS A O 1
ATOM 697 N N . ARG A 1 87 ? -10.453 8.281 15.482 1.00 65.81 87 ARG A N 1
ATOM 698 C CA . ARG A 1 87 ? -11.340 7.127 15.715 1.00 65.81 87 ARG A CA 1
ATOM 699 C C . ARG A 1 87 ? -12.548 7.493 16.571 1.00 65.81 87 ARG A C 1
ATOM 701 O O . ARG A 1 87 ? -13.660 7.095 16.240 1.00 65.81 87 ARG A O 1
ATOM 708 N N . ASN A 1 88 ? -12.344 8.248 17.653 1.00 63.97 88 ASN A N 1
ATOM 709 C CA . ASN A 1 88 ? -13.442 8.655 18.535 1.00 63.97 88 ASN A CA 1
ATOM 710 C C . ASN A 1 88 ? -14.426 9.576 17.809 1.00 63.97 88 ASN A C 1
ATOM 712 O O . ASN A 1 88 ? -15.634 9.396 17.927 1.00 63.97 88 ASN A O 1
ATOM 716 N N . ILE A 1 89 ? -13.911 10.491 16.986 1.00 63.53 89 ILE A N 1
ATOM 717 C CA . ILE A 1 89 ? -14.731 11.395 16.170 1.00 63.53 89 ILE A CA 1
ATOM 718 C C . ILE A 1 89 ? -15.528 10.608 15.117 1.00 63.53 89 ILE A C 1
ATOM 720 O O . ILE A 1 89 ? -16.715 10.863 14.912 1.00 63.53 89 ILE A O 1
ATOM 724 N N . LEU A 1 90 ? -14.898 9.629 14.461 1.00 63.78 90 LEU A N 1
ATOM 725 C CA . LEU A 1 90 ? -15.550 8.789 13.458 1.00 63.78 90 LEU A CA 1
ATOM 726 C C . LEU A 1 90 ? -16.596 7.843 14.077 1.00 63.78 90 LEU A C 1
ATOM 728 O O . LEU A 1 90 ? -17.679 7.699 13.516 1.00 63.78 90 LEU A O 1
ATOM 732 N N . ASN A 1 91 ? -16.326 7.260 15.252 1.00 65.25 91 ASN A N 1
ATOM 733 C CA . ASN A 1 91 ? -17.312 6.470 15.999 1.00 65.25 91 ASN A CA 1
ATOM 734 C C . ASN A 1 91 ? -18.506 7.327 16.441 1.00 65.25 91 ASN A C 1
ATOM 736 O O . ASN A 1 91 ? -19.640 6.892 16.272 1.00 65.25 91 ASN A O 1
ATOM 740 N N . ALA A 1 92 ? -18.271 8.549 16.931 1.00 61.09 92 ALA A N 1
ATOM 741 C CA . ALA A 1 92 ? -19.337 9.467 17.339 1.00 61.09 92 ALA A CA 1
ATOM 742 C C . ALA A 1 92 ? -20.211 9.937 16.158 1.00 61.09 92 ALA A C 1
ATOM 744 O O . ALA A 1 92 ? -21.418 10.120 16.307 1.00 61.09 92 ALA A O 1
ATOM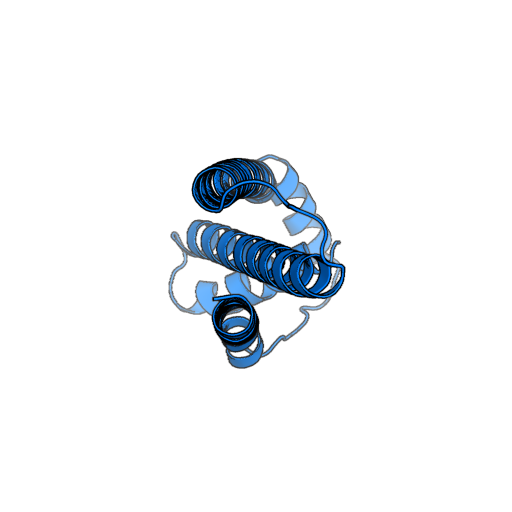 745 N N . LYS A 1 93 ? -19.628 10.104 14.961 1.00 60.94 93 LYS A N 1
ATOM 746 C CA . LYS A 1 93 ? -20.384 10.406 13.729 1.00 60.94 93 LYS A CA 1
ATOM 747 C C . LYS A 1 93 ? -21.193 9.203 13.221 1.00 60.94 93 LYS A C 1
ATOM 749 O O . LYS A 1 93 ? -22.249 9.387 12.617 1.00 60.94 93 LYS A O 1
ATOM 754 N N . ARG A 1 94 ? -20.739 7.976 13.492 1.00 57.53 94 ARG A N 1
ATOM 755 C CA . ARG A 1 94 ? -21.419 6.730 13.106 1.00 57.53 94 ARG A CA 1
ATOM 756 C C . ARG A 1 94 ? -22.677 6.460 13.931 1.00 57.53 94 ARG A C 1
ATOM 758 O O . ARG A 1 94 ? -23.647 5.958 13.384 1.00 57.53 94 ARG A O 1
ATOM 765 N N . THR A 1 95 ? -22.711 6.852 15.207 1.00 56.06 95 THR A N 1
ATOM 766 C CA . THR A 1 95 ? -23.922 6.744 16.046 1.00 56.06 95 THR A CA 1
ATOM 767 C C . THR A 1 95 ? -25.111 7.521 15.469 1.00 56.06 95 THR A C 1
ATOM 769 O O . THR A 1 95 ? -26.249 7.226 15.807 1.00 56.06 95 THR A O 1
ATOM 772 N N . LYS A 1 96 ? -24.857 8.490 14.576 1.00 53.78 96 LYS A N 1
ATOM 773 C CA . LYS A 1 96 ? -25.883 9.299 13.905 1.00 53.78 96 LYS A CA 1
ATOM 774 C C . LYS A 1 96 ? -26.258 8.823 12.493 1.00 53.78 96 LYS A C 1
ATOM 776 O O . LYS A 1 96 ? -27.181 9.382 11.914 1.00 53.78 96 LYS A O 1
ATOM 781 N N . THR A 1 97 ? -25.567 7.840 11.905 1.00 51.59 97 THR A N 1
ATOM 782 C CA . THR A 1 97 ? -25.761 7.451 10.492 1.00 51.59 97 THR A CA 1
ATOM 783 C C . THR A 1 97 ? -25.959 5.939 10.343 1.00 51.59 97 THR A C 1
ATOM 785 O O . THR A 1 97 ? -25.159 5.142 10.830 1.00 51.59 97 THR A O 1
ATOM 788 N N . LYS A 1 98 ? -27.060 5.529 9.687 1.00 48.94 98 LYS A N 1
ATOM 789 C CA . LYS A 1 98 ? -27.407 4.114 9.463 1.00 48.94 98 LYS A CA 1
ATOM 790 C C . LYS A 1 98 ? -26.303 3.402 8.667 1.00 48.94 98 LYS A C 1
ATOM 792 O O . LYS A 1 98 ? -25.717 3.955 7.740 1.00 48.94 98 LYS A O 1
ATOM 797 N N . THR A 1 99 ? -26.009 2.170 9.071 1.00 51.69 99 THR A N 1
ATOM 798 C CA . THR A 1 99 ? -24.892 1.342 8.602 1.00 51.69 99 THR A CA 1
ATOM 799 C C . THR A 1 99 ? -24.968 1.044 7.105 1.00 51.69 99 THR A C 1
ATOM 801 O O . THR A 1 99 ? -25.905 0.391 6.655 1.00 51.69 99 THR A O 1
ATOM 804 N N . SER A 1 100 ? -23.950 1.458 6.346 1.00 50.78 100 SER A N 1
ATOM 805 C CA . SER A 1 100 ? -23.779 1.052 4.948 1.00 50.78 100 SER A CA 1
ATOM 806 C C . SER A 1 100 ? -23.302 -0.406 4.885 1.00 50.78 100 SER A C 1
ATOM 808 O O . SER A 1 100 ? -22.213 -0.753 5.358 1.00 50.78 100 SER A O 1
ATOM 810 N N . HIS A 1 101 ? -24.174 -1.268 4.369 1.00 55.31 101 HIS A N 1
ATOM 811 C CA . HIS A 1 101 ? -24.040 -2.722 4.356 1.00 55.31 101 HIS A CA 1
ATOM 812 C C . HIS A 1 101 ? -23.303 -3.175 3.082 1.00 55.31 101 HIS A C 1
ATOM 814 O O . HIS A 1 101 ? -23.893 -3.765 2.183 1.00 55.31 101 HIS A O 1
ATOM 820 N N . TYR A 1 102 ? -22.010 -2.859 2.959 1.00 59.91 102 TYR A N 1
ATOM 821 C CA . TYR A 1 102 ? -21.201 -3.407 1.864 1.00 59.91 102 TYR A CA 1
ATOM 822 C C . TYR A 1 102 ? -20.961 -4.907 2.084 1.00 59.91 102 TYR A C 1
ATOM 824 O O . TYR A 1 102 ? -20.577 -5.327 3.177 1.00 59.91 102 TYR A O 1
ATOM 832 N N . SER A 1 103 ? -21.188 -5.711 1.041 1.00 62.59 103 SER A N 1
ATOM 833 C CA . SER A 1 103 ? -20.934 -7.155 1.067 1.00 62.59 103 SER A CA 1
ATOM 834 C C . SER A 1 103 ? -19.445 -7.441 1.277 1.00 62.59 103 SER A C 1
ATOM 836 O O . SER A 1 103 ? -18.588 -6.846 0.622 1.00 62.59 103 SER A O 1
ATOM 838 N N . VAL A 1 104 ? -19.137 -8.389 2.168 1.00 65.56 104 VAL A N 1
ATOM 839 C CA . VAL A 1 104 ? -17.766 -8.825 2.500 1.00 65.56 104 VAL A CA 1
ATOM 840 C C . VAL A 1 104 ? -16.995 -9.280 1.255 1.00 65.56 104 VAL A C 1
ATOM 842 O O . VAL A 1 104 ? -15.786 -9.088 1.172 1.00 65.5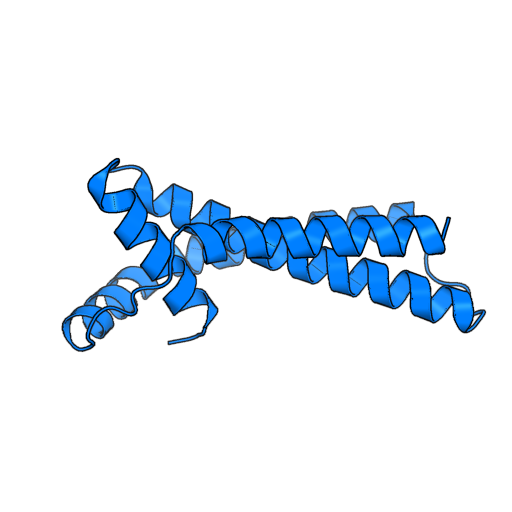6 104 VAL A O 1
ATOM 845 N N . TRP A 1 105 ? -17.699 -9.808 0.254 1.00 63.81 105 TRP A N 1
ATOM 846 C CA . TRP A 1 105 ? -17.110 -10.240 -1.012 1.00 63.81 105 TRP A CA 1
ATOM 847 C C . TRP A 1 105 ? -16.573 -9.086 -1.855 1.00 63.81 105 TRP A C 1
ATOM 849 O O . TRP A 1 105 ? -15.451 -9.171 -2.345 1.00 63.81 105 TRP A O 1
ATOM 859 N N . VAL A 1 106 ? -17.321 -7.984 -1.971 1.00 68.56 106 VAL A N 1
ATOM 860 C CA . VAL A 1 106 ? -16.889 -6.794 -2.732 1.00 68.56 106 VAL A CA 1
ATOM 861 C C . VAL A 1 106 ? -15.594 -6.241 -2.150 1.00 68.56 106 VAL A C 1
ATOM 863 O O . VAL A 1 106 ? -14.675 -5.871 -2.870 1.00 68.56 106 VAL A O 1
ATOM 866 N N . ILE A 1 107 ? -15.514 -6.245 -0.826 1.00 70.00 107 ILE A N 1
ATOM 867 C CA . ILE A 1 107 ? -14.377 -5.758 -0.059 1.00 70.00 107 ILE A CA 1
ATOM 868 C C . ILE A 1 107 ? -13.127 -6.606 -0.346 1.00 70.00 107 ILE A C 1
ATOM 870 O O . ILE A 1 107 ? -12.061 -6.058 -0.582 1.00 70.00 107 ILE A O 1
ATOM 874 N N . VAL A 1 108 ? -13.232 -7.935 -0.384 1.00 74.00 108 VAL A N 1
ATOM 875 C CA . VAL A 1 108 ? -12.074 -8.807 -0.662 1.00 74.00 108 VAL A CA 1
ATOM 876 C C . VAL A 1 108 ? -11.669 -8.777 -2.139 1.00 74.00 108 VAL A C 1
ATOM 878 O O . VAL A 1 108 ? -10.479 -8.758 -2.452 1.00 74.00 108 VAL A O 1
ATOM 881 N N . ILE A 1 109 ? -12.644 -8.738 -3.047 1.00 78.19 109 ILE A N 1
ATOM 882 C CA . ILE A 1 109 ? -12.403 -8.759 -4.495 1.00 78.19 109 ILE A CA 1
ATOM 883 C C . ILE A 1 109 ? -11.734 -7.467 -4.973 1.00 78.19 109 ILE A C 1
ATOM 885 O O . ILE A 1 109 ? -10.914 -7.522 -5.883 1.00 78.19 109 ILE A O 1
ATOM 889 N N . LEU A 1 110 ? -12.032 -6.316 -4.362 1.00 80.75 110 LEU A N 1
ATOM 890 C CA . LEU A 1 110 ? -11.517 -5.022 -4.817 1.00 80.75 110 LEU A CA 1
ATOM 891 C C . LEU A 1 110 ? -9.971 -4.934 -4.849 1.00 80.75 110 LEU A C 1
ATOM 893 O O . LEU A 1 110 ? -9.427 -4.656 -5.918 1.00 80.75 110 LEU A O 1
ATOM 897 N N . PRO A 1 111 ? -9.228 -5.191 -3.749 1.00 82.69 111 PRO A N 1
ATOM 898 C CA . PRO A 1 111 ? -7.766 -5.177 -3.785 1.00 82.69 111 PRO A CA 1
ATOM 899 C C . PRO A 1 111 ? -7.195 -6.298 -4.664 1.00 82.69 111 PRO A C 1
ATOM 901 O O . PRO A 1 111 ? -6.216 -6.067 -5.368 1.00 82.69 111 PRO A O 1
ATOM 904 N N . LEU A 1 112 ? -7.821 -7.482 -4.683 1.00 82.56 112 LEU A N 1
ATOM 905 C CA . LEU A 1 112 ? -7.394 -8.597 -5.537 1.00 82.56 112 LEU A CA 1
ATOM 906 C C . LEU A 1 112 ? -7.487 -8.245 -7.025 1.00 82.56 112 LEU A C 1
ATOM 908 O O . LEU A 1 112 ? -6.547 -8.503 -7.772 1.00 82.56 112 LEU A O 1
ATOM 912 N N . GLY A 1 113 ? -8.585 -7.609 -7.439 1.00 85.81 113 GLY A N 1
ATOM 913 C CA . GLY A 1 113 ? -8.767 -7.107 -8.796 1.00 85.81 113 GLY A CA 1
ATOM 914 C C . GLY A 1 113 ? -7.681 -6.099 -9.163 1.00 85.81 113 GLY A C 1
ATOM 915 O O . GLY A 1 113 ? -7.022 -6.263 -10.186 1.00 85.81 113 GLY A O 1
ATOM 916 N N . CYS A 1 114 ? -7.415 -5.112 -8.300 1.00 86.31 114 CYS A N 1
ATOM 917 C CA . CYS A 1 114 ? -6.340 -4.143 -8.532 1.00 86.31 114 CYS A CA 1
ATOM 918 C C . CYS A 1 114 ? -4.966 -4.813 -8.690 1.00 86.31 114 CYS A C 1
ATOM 920 O O . CYS A 1 114 ? -4.214 -4.438 -9.587 1.00 86.31 114 CYS A O 1
ATOM 922 N N . ILE A 1 115 ? -4.640 -5.815 -7.869 1.00 87.12 115 ILE A N 1
ATOM 923 C CA . ILE A 1 115 ? -3.363 -6.539 -7.966 1.00 87.12 115 ILE A CA 1
ATOM 924 C C . ILE A 1 115 ? -3.284 -7.324 -9.282 1.00 87.12 115 ILE A C 1
ATOM 926 O O . ILE A 1 115 ? -2.289 -7.210 -9.994 1.00 87.12 115 ILE A O 1
ATOM 930 N N . LEU A 1 116 ? -4.337 -8.066 -9.642 1.00 89.25 116 LEU A N 1
ATOM 931 C CA . LEU A 1 116 ? -4.402 -8.825 -10.896 1.00 89.25 116 LEU A CA 1
ATOM 932 C C . LEU A 1 116 ? -4.228 -7.922 -12.122 1.00 89.25 116 LEU A C 1
ATOM 934 O O . LEU A 1 116 ? -3.385 -8.204 -12.971 1.00 89.25 116 LEU A O 1
ATOM 938 N N . LEU A 1 117 ? -4.971 -6.813 -12.189 1.00 86.81 117 LEU A N 1
ATOM 939 C CA . LEU A 1 117 ? -4.841 -5.839 -13.276 1.00 86.81 117 LEU A CA 1
ATOM 940 C C . LEU A 1 117 ? -3.428 -5.248 -13.342 1.00 86.81 117 LEU A C 1
ATOM 942 O O . LEU A 1 117 ? -2.868 -5.110 -14.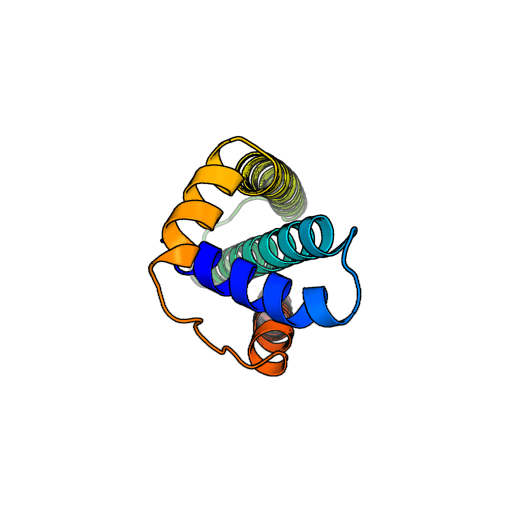426 1.00 86.81 117 LEU A O 1
ATOM 946 N N . SER A 1 118 ? -2.828 -4.945 -12.193 1.00 86.75 118 SER A N 1
ATOM 947 C CA . SER A 1 118 ? -1.459 -4.433 -12.154 1.00 86.75 118 SER A CA 1
ATOM 948 C C . SER A 1 118 ? -0.434 -5.416 -12.712 1.00 86.75 118 SER A C 1
ATOM 950 O O . SER A 1 118 ? 0.464 -5.011 -13.445 1.00 86.75 118 SER A O 1
ATOM 952 N N . ILE A 1 119 ? -0.560 -6.703 -12.375 1.00 87.88 119 ILE A N 1
ATOM 953 C CA . ILE A 1 119 ? 0.336 -7.759 -12.867 1.00 87.88 119 ILE A CA 1
ATOM 954 C C . ILE A 1 119 ? 0.203 -7.900 -14.387 1.00 87.88 119 ILE A C 1
ATOM 956 O O . ILE A 1 119 ? 1.211 -8.023 -15.081 1.00 87.88 119 ILE A O 1
ATOM 960 N N . LEU A 1 120 ? -1.025 -7.837 -14.911 1.00 88.38 120 LEU A N 1
ATOM 961 C CA . LEU A 1 120 ? -1.273 -7.871 -16.354 1.00 88.38 120 LEU A CA 1
ATOM 962 C C . LEU A 1 120 ? -0.619 -6.684 -17.074 1.00 88.38 120 LEU A C 1
ATOM 964 O O . LEU A 1 120 ? 0.017 -6.877 -18.108 1.00 88.38 120 LEU A O 1
ATOM 968 N N . LEU A 1 121 ? -0.721 -5.477 -16.509 1.00 86.19 121 LEU A N 1
ATOM 969 C CA . LEU A 1 121 ? -0.082 -4.280 -17.062 1.00 86.19 121 LEU A CA 1
ATOM 970 C C . LEU A 1 121 ? 1.446 -4.373 -17.022 1.00 86.19 121 LEU A C 1
ATOM 972 O O . LEU A 1 121 ? 2.093 -4.091 -18.024 1.00 86.19 121 LEU A O 1
ATOM 976 N N . LEU A 1 122 ? 2.027 -4.828 -15.908 1.00 84.31 122 LEU A N 1
ATOM 977 C CA . LEU A 1 122 ? 3.475 -5.033 -15.791 1.00 84.31 122 LEU A CA 1
ATOM 978 C C . LEU A 1 122 ? 3.994 -6.045 -16.817 1.00 84.31 122 LEU A C 1
ATOM 980 O O . LEU A 1 122 ? 5.029 -5.807 -17.438 1.00 84.31 122 LEU A O 1
ATOM 984 N N . LYS A 1 123 ? 3.252 -7.133 -17.055 1.00 85.12 123 LYS A N 1
ATOM 985 C CA . LYS A 1 123 ? 3.593 -8.113 -18.092 1.00 85.12 123 LYS A CA 1
ATOM 986 C C . LYS A 1 123 ? 3.589 -7.505 -19.498 1.00 85.12 123 LYS A C 1
ATOM 988 O O . LYS A 1 123 ? 4.380 -7.929 -20.321 1.00 85.12 123 LYS A O 1
ATOM 993 N N . SER A 1 124 ? 2.732 -6.521 -19.771 1.00 77.94 124 SER A N 1
ATOM 994 C CA . SER A 1 124 ? 2.714 -5.817 -21.063 1.00 77.94 124 SER A CA 1
ATOM 995 C C . SER A 1 124 ? 3.906 -4.874 -21.268 1.00 77.94 124 SER A C 1
ATOM 997 O O . SER A 1 124 ? 4.123 -4.421 -22.388 1.00 77.94 124 SER A O 1
ATOM 999 N N . VAL A 1 125 ? 4.620 -4.516 -20.199 1.00 72.69 125 VAL A N 1
ATOM 1000 C CA . VAL A 1 125 ? 5.787 -3.618 -20.231 1.00 72.69 125 VAL A CA 1
ATOM 1001 C C . VAL A 1 125 ? 7.107 -4.375 -20.300 1.00 72.69 125 VAL A C 1
ATOM 1003 O O . VAL A 1 125 ? 8.095 -3.801 -20.749 1.00 72.69 125 VAL A O 1
ATOM 1006 N N . SER A 1 126 ? 7.109 -5.621 -19.817 1.00 60.88 126 SER A N 1
ATOM 1007 C CA . SER A 1 126 ? 8.274 -6.515 -19.762 1.00 60.88 126 SER A CA 1
ATOM 1008 C C . SER A 1 126 ? 8.565 -7.112 -21.131 1.00 60.88 126 SER A C 1
ATOM 1010 O O . SER A 1 126 ? 9.762 -7.214 -21.467 1.00 60.88 126 SER A O 1
#

Secondary structure (DSSP, 8-state):
--HHHHHHHHHHHHHHTT-TTTHHHHHHHHHHHHHHHHHHHHHHHHHHHHHHTT-----HHHHHHHHHHHHHHHHHHHHHHHHSHHHHHHHHHHTTS------HHHHHHHHHHHHHHHHHHHHHH-

Mean predicted aligned error: 9.1 Å

Radius of gyration: 17.24 Å; Cα contacts (8 Å, |Δi|>4): 86; chains: 1; bounding box: 42×24×46 Å

=== Feature glossary ===
Legend for the data blocks above and below:

— What the protein is —

The amino-acid sequence is the protein's primary structure: the linear order of residues from the N-terminus to the C-terminus, written in one-letter code. Everything else here — the 3D coordinates, the secondary structure, the domain annotations — is ultimately a consequence of this string.

Database cross-references. InterPro integrates a dozen domain/family signature databases into unified entries with residue-range hits. GO terms attach function/process/location labels with evidence codes. CATH codes position the fold in a four-level structural taxonomy. Organism is the NCBI-taxonomy species name.

— Where its atoms are —

The mmCIF block holds the 3D Cartesian coordinates of each backbone atom (N, Cα, C, O) in ångströms. mmCIF is the PDB's canonical archive format — a tagged-loop text representation of the atomic model.

The six renders are orthographic views along the three Cartesian axes in both directions. Representation (cartoon, sticks, or surface) and color scheme (sequence-rainbow or by-chain) vary across proteins so the training set covers all the common visualization conventions.

— Local backbone conformation —

Secondary structure is the local, repeating backbone conformation. DSSP classifies it into eight states by reading the hydrogen-bond network: three helix types (H, G, I), two β types (E, B), two non-regular types (T, S), and unstructured coil (-).

SS3 is a coarse helix/strand/coil call (letters a/b/c) made by the P-SEA algorithm from inter-Cα distances and dihedrals. It is less detailed than DSSP but needs only Cα positions.

Backbone dihedral angles. Every residue except chain termini has a φ (preceding-C → N → Cα → C) and a ψ (N → Cα → C → next-N). They are reported in degrees following the IUPAC sign convention. Secondary structure is essentially a statement about which (φ, ψ) basin each residue occupies.

— Global shape and packing —

The geometric summary reports three shape descriptors. Rg (radius of gyration) measures how spread out the Cα atoms are about their centre of mass; compact globular proteins have small Rg, elongated or unfolded ones large. Cα contacts (<8 Å, |i−j|>4) count long-range residue pairs in spatial proximity — high for tightly packed folds, near zero for rods or random coil. The bounding-box extents give the protein's footprint along x, y, z in Å.

Solvent accessibility: the surface area of each residue that a 1.4 Å water probe can touch, in Å². When only backbone atoms are present the absolute values are lower than full-atom SASA (side chains contribute most of the area) and are flagged as backbone-only.

Plot images: a contact map (which residues are close in 3D, as an N×N binary image), a Ramachandran scatter (backbone torsion angles, revealing secondary-structure composition at a glance), and — for AlphaFold structures — a PAE heatmap (pairwise prediction confidence).

— Structural neighborhood —

Foldseek's 3Di representation compresses backbone geometry into a per-residue letter drawn from a learned twenty-state alphabet. It captures the tertiary interaction pattern around each residue — which residues are packed against it in space, regardless of where they are in sequence.

Structural nearest neighbors (via Foldseek easy-search vs the PDB). Reported per hit: target PDB id, E-value, and alignment TM-score. A TM-score above ~0.5 is the conventional threshold for 'same fold'.

— Confidence and disorder —

pLDDT (predicted Local Distance Difference Test) is AlphaFold's per-residue confidence score, ranging from 0 to 100. Values above 90 indicate high confidence (typically well-packed cores); 70–90 is confident; 50–70 low confidence; below 50 usually means the region is disordered or the prediction is unreliable there. AlphaFold stores pLDDT in the mmCIF B-factor column.

For experimental (PDB) structures, the B-factor (temperature factor) quantifies the positional spread of each atom in the crystal — a combination of thermal vibration and static disorder — in units of Å². High B-factors mark flexible loops or poorly resolved regions; low B-factors mark the rigid, well-ordered core.

Predicted Aligned Error (PAE) is an AlphaFold confidence matrix: entry (i, j) is the expected error in the position of residue j, in ångströms, when the prediction is superimposed on the true structure at residue i. Low PAE within a block of residues means that block is internally rigid and well-predicted; high PAE between two blocks means their relative placement is uncertain even if each block individually is confident.